Protein AF-A0A1B6HQF5-F1 (afdb_monomer_lite)

Structure (mmCIF, N/CA/C/O backbone):
data_AF-A0A1B6HQF5-F1
#
_entry.id   AF-A0A1B6HQF5-F1
#
loop_
_atom_site.group_PDB
_atom_site.id
_atom_site.type_symbol
_atom_site.label_atom_id
_atom_site.label_alt_id
_atom_site.label_comp_id
_atom_site.label_asym_id
_atom_site.label_entity_id
_atom_site.label_seq_id
_atom_site.pdbx_PDB_ins_code
_atom_site.Cartn_x
_atom_site.Cartn_y
_atom_site.Cartn_z
_atom_site.occupancy
_atom_site.B_iso_or_equiv
_atom_site.auth_seq_id
_atom_site.auth_comp_id
_atom_site.auth_asym_id
_atom_site.auth_atom_id
_atom_site.pdbx_PDB_model_num
ATOM 1 N N . GLU A 1 1 ? -6.452 8.701 15.591 1.00 83.50 1 GLU A N 1
ATOM 2 C CA . GLU A 1 1 ? -5.059 8.188 15.619 1.00 83.50 1 GLU A CA 1
ATOM 3 C C . GLU A 1 1 ? -4.578 8.000 14.180 1.00 83.50 1 GLU A C 1
ATOM 5 O O . GLU A 1 1 ? -5.423 7.747 13.323 1.00 83.50 1 GLU A O 1
ATOM 10 N N . ARG A 1 2 ? -3.281 8.181 13.878 1.00 92.56 2 ARG A N 1
ATOM 11 C CA . ARG A 1 2 ? -2.736 7.948 12.525 1.00 92.56 2 ARG A CA 1
ATOM 12 C C . ARG A 1 2 ? -1.929 6.655 12.495 1.00 92.56 2 ARG A C 1
ATOM 14 O O . ARG A 1 2 ? -1.020 6.488 13.301 1.00 92.56 2 ARG A O 1
ATOM 21 N N . LEU A 1 3 ? -2.250 5.783 11.547 1.00 94.81 3 LEU A N 1
ATOM 22 C CA . LEU A 1 3 ? -1.518 4.556 11.259 1.00 94.81 3 LEU A CA 1
ATOM 23 C C . LEU A 1 3 ? -0.546 4.814 10.109 1.00 94.81 3 LEU A C 1
ATOM 25 O O . LEU A 1 3 ? -0.971 5.160 9.007 1.00 94.81 3 LEU A O 1
ATOM 29 N N . GLU A 1 4 ? 0.748 4.624 10.364 1.00 97.00 4 GLU A N 1
ATOM 30 C CA . GLU A 1 4 ? 1.802 4.786 9.362 1.00 97.00 4 GLU A CA 1
ATOM 31 C C . GLU A 1 4 ? 2.535 3.472 9.132 1.00 97.00 4 GLU A C 1
ATOM 33 O O . GLU A 1 4 ? 3.096 2.886 10.059 1.00 97.00 4 GLU A O 1
ATOM 38 N N . VAL A 1 5 ? 2.537 3.004 7.887 1.00 96.94 5 VAL A N 1
ATOM 39 C CA . VAL A 1 5 ? 3.149 1.727 7.511 1.00 96.94 5 VAL A CA 1
ATOM 40 C C . VAL A 1 5 ? 3.955 1.879 6.234 1.00 96.94 5 VAL A C 1
ATOM 42 O O . VAL A 1 5 ? 3.528 2.526 5.281 1.00 96.94 5 VAL A O 1
ATOM 45 N N . ASN A 1 6 ? 5.134 1.267 6.214 1.00 96.81 6 ASN A N 1
ATOM 46 C CA . ASN A 1 6 ? 6.036 1.297 5.071 1.00 96.81 6 ASN A CA 1
ATOM 47 C C . ASN A 1 6 ? 6.005 -0.049 4.358 1.00 96.81 6 ASN A C 1
ATOM 49 O O . ASN A 1 6 ? 6.099 -1.095 5.000 1.00 96.81 6 ASN A O 1
ATOM 53 N N . CYS A 1 7 ? 5.963 -0.014 3.032 1.00 96.62 7 CYS A N 1
ATOM 54 C CA . CYS A 1 7 ? 6.254 -1.169 2.202 1.00 96.62 7 CYS A CA 1
ATOM 55 C C . CYS A 1 7 ? 7.511 -0.885 1.389 1.00 96.62 7 CYS A C 1
ATOM 57 O O . CYS A 1 7 ? 7.562 0.091 0.642 1.00 96.62 7 CYS A O 1
ATOM 59 N N . THR A 1 8 ? 8.526 -1.729 1.558 1.00 95.44 8 THR A N 1
ATOM 60 C CA . THR A 1 8 ? 9.818 -1.606 0.879 1.00 95.44 8 THR A CA 1
ATOM 61 C C . THR A 1 8 ? 10.020 -2.799 -0.037 1.00 95.44 8 THR A C 1
ATOM 63 O O . THR A 1 8 ? 9.974 -3.947 0.409 1.00 95.44 8 THR A O 1
ATOM 66 N N . SER A 1 9 ? 10.281 -2.534 -1.313 1.00 94.62 9 SER A N 1
ATOM 67 C CA . SER A 1 9 ? 10.568 -3.575 -2.290 1.00 94.62 9 SER A CA 1
ATOM 68 C C . SER A 1 9 ? 11.999 -4.098 -2.154 1.00 94.62 9 SER A C 1
ATOM 70 O O . SER A 1 9 ? 12.924 -3.378 -1.767 1.00 94.62 9 SER A O 1
ATOM 72 N N . GLY A 1 10 ? 12.218 -5.345 -2.575 1.00 91.94 10 GLY A N 1
ATOM 73 C CA . GLY A 1 10 ? 13.561 -5.793 -2.941 1.00 91.94 10 GLY A CA 1
ATOM 74 C C . GLY A 1 10 ? 14.086 -5.050 -4.183 1.00 91.94 10 GLY A C 1
ATOM 75 O O . GLY A 1 10 ? 13.304 -4.388 -4.875 1.00 91.94 10 GLY A O 1
ATOM 76 N N . PRO A 1 11 ? 15.395 -5.146 -4.472 1.00 91.69 11 PRO A N 1
ATOM 77 C CA . PRO A 1 11 ? 15.963 -4.621 -5.708 1.00 91.69 11 PRO A CA 1
ATOM 78 C C . PRO A 1 11 ? 15.438 -5.403 -6.923 1.00 91.69 11 PRO A C 1
ATOM 80 O O . PRO A 1 11 ? 15.465 -6.634 -6.917 1.00 91.69 11 PRO A O 1
ATOM 83 N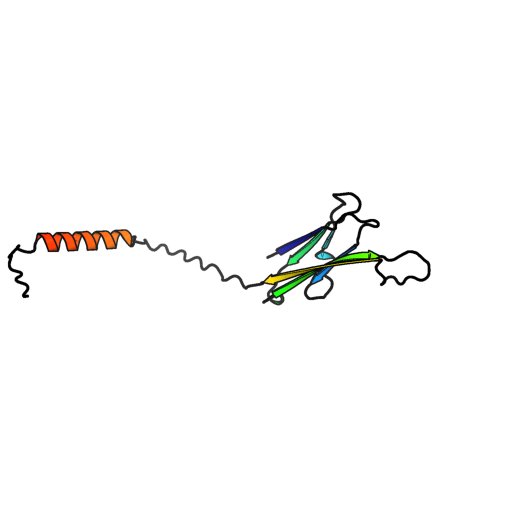 N . SER A 1 12 ? 14.991 -4.706 -7.969 1.00 90.56 12 SER A N 1
ATOM 84 C CA . SER A 1 12 ? 14.530 -5.305 -9.229 1.00 90.56 12 SER A CA 1
ATOM 85 C C . SER A 1 12 ? 14.728 -4.371 -10.421 1.00 90.56 12 SER A C 1
ATOM 87 O O . SER A 1 12 ? 14.805 -3.163 -10.253 1.00 90.56 12 SER A O 1
ATOM 89 N N . ARG A 1 13 ? 14.803 -4.915 -11.640 1.00 88.69 13 ARG A N 1
ATOM 90 C CA . ARG A 1 13 ? 14.933 -4.134 -12.876 1.00 88.69 13 ARG A CA 1
ATOM 91 C C . ARG A 1 13 ? 13.811 -4.499 -13.860 1.00 88.69 13 ARG A C 1
ATOM 93 O O . ARG A 1 13 ? 13.846 -5.613 -14.379 1.00 88.69 13 ARG A O 1
ATOM 100 N N . PRO A 1 14 ? 12.871 -3.577 -14.155 1.00 88.38 14 PRO A N 1
ATOM 101 C CA . PRO A 1 14 ? 12.765 -2.217 -13.606 1.00 88.38 14 PRO A CA 1
ATOM 102 C C . PRO A 1 14 ? 12.386 -2.201 -12.113 1.00 88.38 14 PRO A C 1
ATOM 104 O O . PRO A 1 14 ? 11.948 -3.215 -11.565 1.00 88.38 14 PRO A O 1
ATOM 107 N N . THR A 1 15 ? 12.568 -1.044 -11.464 1.00 90.88 15 THR A N 1
ATOM 108 C CA . THR A 1 15 ? 12.071 -0.802 -10.101 1.00 90.88 15 THR A CA 1
ATOM 109 C C . THR A 1 15 ? 10.564 -1.080 -10.074 1.00 90.88 15 THR A C 1
ATOM 111 O O . THR A 1 15 ? 9.861 -0.600 -10.966 1.00 90.88 15 THR A O 1
ATOM 114 N N . PRO A 1 16 ? 10.057 -1.865 -9.108 1.00 92.94 16 PRO A N 1
ATOM 115 C CA . PRO A 1 16 ? 8.645 -2.215 -9.066 1.00 92.94 16 PRO A CA 1
ATOM 116 C C . PRO A 1 16 ? 7.795 -0.999 -8.694 1.00 92.94 16 PRO A C 1
ATOM 118 O O . PRO A 1 16 ? 8.240 -0.109 -7.971 1.00 92.94 16 PRO A O 1
ATOM 121 N N . GLU A 1 17 ? 6.548 -0.996 -9.139 1.00 92.69 17 GLU A N 1
ATOM 122 C CA . GLU A 1 17 ? 5.521 -0.082 -8.651 1.00 92.69 17 GLU A CA 1
ATOM 123 C C . GLU A 1 17 ? 4.928 -0.635 -7.351 1.00 92.69 17 GLU A C 1
ATOM 125 O O . GLU A 1 17 ? 4.800 -1.850 -7.198 1.00 92.69 17 GLU A O 1
ATOM 130 N N . VAL A 1 18 ? 4.573 0.243 -6.408 1.00 95.88 18 VAL A N 1
ATOM 131 C CA . VAL A 1 18 ? 3.931 -0.147 -5.143 1.00 95.88 18 VAL A CA 1
ATOM 132 C C . VAL A 1 18 ? 2.534 0.437 -5.081 1.00 95.88 18 VAL A C 1
ATOM 134 O O . VAL A 1 18 ? 2.359 1.649 -5.188 1.00 95.88 18 VAL A O 1
ATOM 137 N N . THR A 1 19 ? 1.553 -0.422 -4.835 1.00 96.88 19 THR A N 1
ATOM 138 C CA . THR A 1 19 ? 0.155 -0.050 -4.638 1.00 96.88 19 THR A CA 1
ATOM 139 C C . THR A 1 19 ? -0.304 -0.494 -3.257 1.00 96.88 19 THR A C 1
ATOM 141 O O . THR A 1 19 ? -0.115 -1.646 -2.867 1.00 96.88 19 THR A O 1
ATOM 144 N N . TRP A 1 20 ? -0.934 0.417 -2.521 1.00 98.38 20 TRP A N 1
ATOM 145 C CA . TRP A 1 20 ? -1.591 0.115 -1.254 1.00 98.38 20 TRP A CA 1
ATOM 146 C C . TRP A 1 20 ? -3.080 -0.139 -1.476 1.00 98.38 20 TRP A C 1
ATOM 148 O O . TRP A 1 20 ? -3.749 0.660 -2.136 1.00 98.38 20 TRP A O 1
ATOM 158 N N . LEU A 1 21 ? -3.602 -1.222 -0.898 1.00 98.19 21 LEU A N 1
ATOM 159 C CA . LEU A 1 21 ? -5.035 -1.494 -0.818 1.00 98.19 21 LEU A CA 1
ATOM 160 C C . LEU A 1 21 ? -5.495 -1.528 0.644 1.00 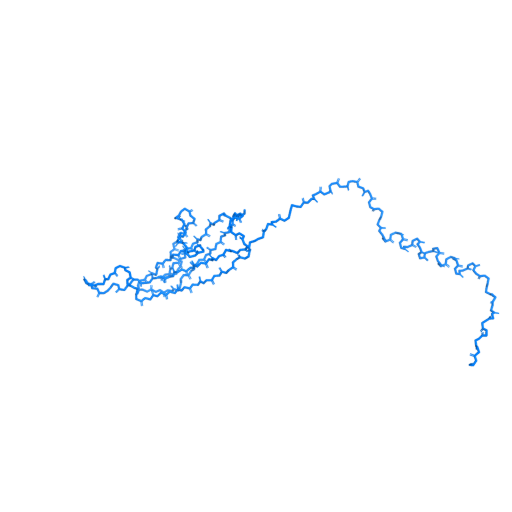98.19 21 LEU A C 1
ATOM 162 O O . LEU A 1 21 ? -4.837 -2.116 1.503 1.00 98.19 21 LEU A O 1
ATOM 166 N N . LEU A 1 22 ? -6.652 -0.924 0.885 1.00 97.38 22 LEU A N 1
ATOM 167 C CA . LEU A 1 22 ? -7.407 -0.882 2.131 1.00 97.38 22 LEU A CA 1
ATOM 168 C C . LEU A 1 22 ? -8.682 -1.694 1.929 1.00 97.38 22 LEU A C 1
ATOM 170 O O . LEU A 1 22 ? -9.533 -1.306 1.124 1.00 97.38 22 LEU A O 1
ATOM 174 N N . ASN A 1 23 ? -8.815 -2.828 2.619 1.00 96.94 23 ASN A N 1
ATOM 175 C CA . ASN A 1 23 ? -9.963 -3.732 2.465 1.00 96.94 23 ASN A CA 1
ATOM 176 C C . ASN A 1 23 ? -10.251 -4.062 0.981 1.00 96.94 23 ASN A C 1
ATOM 178 O O . ASN A 1 23 ? -11.381 -3.951 0.501 1.00 96.94 23 ASN A O 1
ATOM 182 N N . GLY A 1 24 ? -9.192 -4.370 0.223 1.00 96.88 24 GLY A N 1
ATOM 183 C CA . GLY A 1 24 ? -9.251 -4.675 -1.211 1.00 96.88 24 GLY A CA 1
ATOM 184 C C . GLY A 1 24 ? -9.439 -3.478 -2.157 1.00 96.88 24 GLY A C 1
ATOM 185 O O . GLY A 1 24 ? -9.437 -3.674 -3.372 1.00 96.88 24 GLY A O 1
ATOM 186 N N . LYS A 1 25 ? -9.576 -2.244 -1.656 1.00 97.19 25 LYS A N 1
ATOM 187 C CA . LYS A 1 25 ? -9.720 -1.029 -2.481 1.00 97.19 25 LYS A CA 1
ATOM 188 C C . LYS A 1 25 ? -8.438 -0.215 -2.490 1.00 97.19 25 LYS A C 1
ATOM 190 O O . LYS A 1 25 ? -7.810 -0.059 -1.452 1.00 97.19 25 LYS A O 1
ATOM 195 N N . GLN A 1 26 ? -8.062 0.336 -3.640 1.00 97.25 26 GLN A N 1
ATOM 196 C CA . GLN A 1 26 ? -6.867 1.171 -3.732 1.00 97.25 26 GLN A CA 1
ATOM 197 C C . GLN A 1 26 ? -6.961 2.386 -2.803 1.00 97.25 26 GLN A C 1
ATOM 199 O O . GLN A 1 26 ? -7.987 3.064 -2.758 1.00 97.25 26 GLN A O 1
ATOM 204 N N . ALA A 1 27 ? -5.889 2.621 -2.048 1.00 96.94 27 ALA A N 1
ATOM 205 C CA . ALA A 1 27 ? -5.780 3.750 -1.141 1.00 96.94 27 ALA A CA 1
ATOM 206 C C . ALA A 1 27 ? -5.719 5.081 -1.902 1.00 96.94 27 ALA A C 1
ATOM 208 O O . ALA A 1 27 ? -5.203 5.156 -3.018 1.00 96.94 27 ALA A O 1
ATOM 209 N N . GLU A 1 28 ? -6.232 6.139 -1.276 1.00 97.00 28 GLU A N 1
ATOM 210 C CA . GLU A 1 28 ? -6.216 7.481 -1.851 1.00 97.00 28 GLU A CA 1
ATOM 211 C C . GLU A 1 28 ? -4.793 8.047 -1.901 1.00 97.00 28 GLU A C 1
ATOM 213 O O . GLU A 1 28 ? -4.026 7.902 -0.951 1.00 97.00 28 GLU A O 1
ATOM 218 N N . GLU A 1 29 ? -4.455 8.755 -2.981 1.00 95.88 29 GLU A N 1
ATOM 219 C CA . GLU A 1 29 ? -3.107 9.296 -3.214 1.00 95.88 29 GLU A CA 1
ATOM 220 C C . GLU A 1 29 ? -2.626 10.215 -2.081 1.00 95.88 29 GLU A C 1
ATOM 222 O O . GLU A 1 29 ? -1.457 10.182 -1.709 1.00 95.88 29 GLU A O 1
ATOM 227 N N . GLN A 1 30 ? -3.535 10.968 -1.453 1.00 96.88 30 GLN A N 1
ATOM 228 C CA . GLN A 1 30 ? -3.219 11.839 -0.31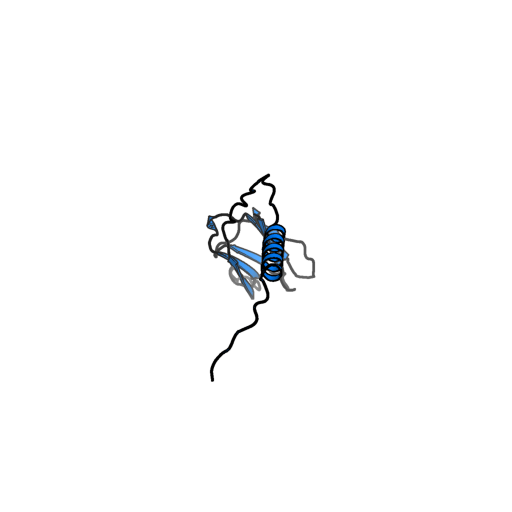4 1.00 96.88 30 GLN A CA 1
ATOM 229 C C . GLN A 1 30 ? -2.718 11.093 0.935 1.00 96.88 30 GLN A C 1
ATOM 231 O O . GLN A 1 30 ? -2.133 11.708 1.827 1.00 96.88 30 GLN A O 1
ATOM 236 N N . TRP A 1 31 ? -2.942 9.780 1.024 1.00 97.25 31 TRP A N 1
ATOM 237 C CA . TRP A 1 31 ? -2.430 8.942 2.111 1.00 97.25 31 TRP A CA 1
ATOM 238 C C . TRP A 1 31 ? -1.086 8.305 1.767 1.00 97.25 31 TRP A C 1
ATOM 240 O O . TRP A 1 31 ? -0.499 7.635 2.618 1.00 97.25 31 TRP A O 1
ATOM 250 N N . ILE A 1 32 ? -0.597 8.492 0.540 1.00 98.00 32 ILE A N 1
ATOM 251 C CA . ILE A 1 32 ? 0.577 7.812 0.012 1.00 98.00 32 ILE A CA 1
ATOM 252 C C . ILE A 1 32 ? 1.773 8.752 -0.035 1.00 98.00 32 ILE A C 1
ATOM 254 O O . ILE A 1 32 ? 1.709 9.878 -0.523 1.00 98.00 32 ILE A O 1
ATOM 258 N N . LYS A 1 33 ? 2.913 8.252 0.438 1.00 97.31 33 LYS A N 1
ATOM 259 C CA . LYS A 1 33 ? 4.199 8.932 0.328 1.00 97.31 33 LYS A CA 1
ATOM 260 C C . LYS A 1 33 ? 5.250 7.987 -0.230 1.00 97.31 33 LYS A C 1
ATOM 262 O O . LYS A 1 33 ? 5.652 7.030 0.430 1.00 97.31 33 LYS A O 1
ATOM 267 N N . THR A 1 34 ? 5.740 8.289 -1.425 1.00 95.69 34 THR A N 1
ATOM 268 C CA . THR A 1 34 ? 6.869 7.573 -2.027 1.00 95.69 34 THR A CA 1
ATOM 269 C C . THR A 1 34 ? 8.174 8.198 -1.564 1.00 95.69 34 THR A C 1
ATOM 271 O O . THR A 1 34 ? 8.388 9.404 -1.702 1.00 95.69 34 THR A O 1
ATOM 274 N N . PHE A 1 35 ? 9.055 7.381 -0.999 1.00 92.38 35 PHE A N 1
ATOM 275 C CA . PHE A 1 35 ? 10.394 7.809 -0.626 1.00 92.38 35 PHE A CA 1
ATOM 276 C C . PHE A 1 35 ? 11.373 7.596 -1.781 1.00 92.38 35 PHE A C 1
ATOM 278 O O . PHE A 1 35 ? 11.225 6.634 -2.539 1.00 92.38 35 PHE A O 1
ATOM 285 N N . PRO A 1 36 ? 12.393 8.464 -1.902 1.00 76.06 36 PRO A N 1
ATOM 286 C CA . PRO A 1 36 ? 13.446 8.271 -2.882 1.00 76.06 36 PRO A CA 1
ATOM 287 C C . PRO A 1 36 ? 14.176 6.949 -2.641 1.00 76.06 36 PRO A C 1
ATOM 289 O O . PRO A 1 36 ? 14.240 6.431 -1.521 1.00 76.06 36 PRO A O 1
ATOM 292 N N . GLU A 1 37 ? 14.740 6.427 -3.722 1.00 80.00 37 GLU A N 1
ATOM 293 C CA . GLU A 1 37 ? 15.474 5.174 -3.755 1.00 80.00 37 GLU A CA 1
ATOM 294 C C . GLU A 1 37 ? 16.629 5.175 -2.735 1.00 80.00 37 GLU A C 1
ATOM 296 O O . GLU A 1 37 ? 17.638 5.856 -2.908 1.00 80.00 37 GLU A O 1
ATOM 301 N N . GLN A 1 38 ? 16.479 4.414 -1.644 1.00 79.69 38 GLN A N 1
ATOM 302 C CA . GLN A 1 38 ? 17.541 4.255 -0.638 1.00 79.69 38 GLN A CA 1
ATOM 303 C C . GLN A 1 38 ? 18.562 3.182 -1.034 1.00 79.69 38 GLN A C 1
ATOM 305 O O . GLN A 1 38 ? 19.681 3.162 -0.522 1.00 79.69 38 GLN A O 1
ATOM 310 N N . ARG A 1 39 ? 18.172 2.259 -1.919 1.00 84.50 39 ARG A N 1
ATOM 311 C CA . ARG A 1 39 ? 19.022 1.192 -2.458 1.00 84.50 39 ARG A CA 1
ATOM 312 C C . ARG A 1 39 ? 18.762 1.056 -3.951 1.00 84.50 39 ARG A C 1
ATOM 314 O O . ARG A 1 39 ? 17.602 1.140 -4.323 1.00 84.50 39 ARG A O 1
ATOM 321 N N . PRO A 1 40 ? 19.770 0.758 -4.783 1.00 89.19 40 PRO A N 1
ATOM 322 C CA . PRO A 1 40 ? 19.581 0.673 -6.224 1.00 89.19 40 PRO A CA 1
ATOM 323 C C . PRO A 1 40 ? 18.429 -0.249 -6.632 1.00 89.19 40 PRO A C 1
ATOM 325 O O . PRO A 1 40 ? 18.349 -1.400 -6.193 1.00 89.19 40 PRO A O 1
ATOM 328 N N . SER A 1 41 ? 17.595 0.263 -7.526 1.00 90.31 41 SER A N 1
ATOM 329 C CA . SER A 1 41 ? 16.434 -0.408 -8.108 1.00 90.31 41 SER A CA 1
ATOM 330 C C . SER A 1 41 ? 15.389 -0.903 -7.085 1.00 90.31 41 SER A C 1
ATOM 332 O O . SER A 1 41 ? 14.799 -1.970 -7.253 1.00 90.31 41 SER A O 1
ATOM 334 N N . SER A 1 42 ? 15.172 -0.152 -6.003 1.00 93.62 42 SER A N 1
ATOM 335 C CA . SER A 1 42 ? 14.238 -0.454 -4.905 1.00 93.62 42 SER A CA 1
ATOM 336 C C . SER A 1 42 ? 13.418 0.782 -4.540 1.00 93.62 42 SER A C 1
ATOM 338 O O . SER A 1 42 ? 13.880 1.916 -4.632 1.00 93.62 42 SER A O 1
ATOM 340 N N . VAL A 1 43 ? 12.188 0.568 -4.084 1.00 95.12 43 VAL A N 1
ATOM 341 C CA . VAL A 1 43 ? 11.270 1.643 -3.709 1.00 95.12 43 VAL A CA 1
ATOM 342 C C . VAL A 1 43 ? 10.685 1.387 -2.325 1.00 95.12 43 VAL A C 1
ATOM 344 O O . VAL A 1 43 ? 10.418 0.245 -1.946 1.00 95.12 43 VAL A O 1
ATOM 347 N N . THR A 1 44 ? 10.476 2.463 -1.569 1.00 97.00 44 THR A N 1
ATOM 348 C CA . THR A 1 44 ? 9.674 2.431 -0.344 1.00 97.00 44 THR A CA 1
ATOM 349 C C . THR A 1 44 ? 8.486 3.360 -0.502 1.00 97.00 44 THR A C 1
ATOM 351 O O . THR A 1 44 ? 8.661 4.545 -0.785 1.00 97.00 44 THR A O 1
ATOM 354 N N . VAL A 1 45 ? 7.288 2.835 -0.261 1.00 97.69 45 VAL A N 1
ATOM 355 C CA . VAL A 1 45 ? 6.047 3.611 -0.255 1.00 97.69 45 VAL A CA 1
ATOM 356 C C . VAL A 1 45 ? 5.366 3.462 1.094 1.00 97.69 45 VAL A C 1
ATOM 358 O O . VAL A 1 45 ? 5.105 2.352 1.562 1.00 97.69 45 VAL A O 1
ATOM 361 N N . GLN A 1 46 ? 5.086 4.596 1.720 1.00 98.06 46 GLN A N 1
ATOM 362 C CA . GLN A 1 46 ? 4.389 4.691 2.990 1.00 98.06 46 GLN A CA 1
ATOM 363 C C . GLN A 1 46 ? 2.913 4.994 2.780 1.00 98.06 46 GLN A C 1
ATOM 365 O O . GLN A 1 46 ? 2.559 5.834 1.955 1.00 98.06 46 GLN A O 1
ATOM 370 N N . LEU A 1 47 ? 2.082 4.326 3.570 1.00 98.12 47 LEU A N 1
ATOM 371 C CA . LEU A 1 47 ? 0.680 4.648 3.784 1.00 98.12 47 LEU A CA 1
ATOM 372 C C . LEU A 1 47 ? 0.556 5.356 5.138 1.00 98.12 47 LEU A C 1
ATOM 374 O O . LEU A 1 47 ? 1.061 4.847 6.137 1.00 98.12 47 LEU A O 1
ATOM 378 N N . SER A 1 48 ? -0.112 6.508 5.170 1.00 97.75 48 SER A N 1
ATOM 379 C CA . SER A 1 48 ? -0.442 7.266 6.383 1.00 97.75 48 SER A CA 1
ATOM 380 C C . SER A 1 48 ? -1.955 7.505 6.420 1.00 97.75 48 SER A C 1
ATOM 382 O O . SER A 1 48 ? -2.467 8.431 5.786 1.00 97.75 48 SER A O 1
ATOM 384 N N . LEU A 1 49 ? -2.668 6.644 7.147 1.00 95.94 49 LEU A N 1
ATOM 385 C CA . LEU A 1 49 ? -4.130 6.607 7.230 1.00 95.94 49 LEU A CA 1
ATOM 386 C C . LEU A 1 49 ? -4.613 7.148 8.580 1.00 95.94 49 LEU A C 1
ATOM 388 O O . LEU A 1 49 ? -4.066 6.811 9.629 1.00 95.94 49 LEU A O 1
ATOM 392 N N . GLU A 1 50 ? -5.686 7.934 8.575 1.00 95.25 50 GLU A N 1
ATOM 393 C CA . GLU A 1 50 ? -6.428 8.234 9.799 1.00 95.25 50 GLU A CA 1
ATOM 394 C C . GLU A 1 50 ? -7.403 7.095 10.121 1.00 95.25 50 GLU A C 1
ATOM 396 O O . GLU A 1 50 ? -8.324 6.814 9.353 1.00 95.25 50 GLU A O 1
ATOM 401 N N . VAL A 1 51 ? -7.205 6.439 11.265 1.00 93.44 51 VAL A N 1
ATOM 402 C CA . VAL A 1 51 ? -8.053 5.318 11.681 1.00 93.44 51 VAL A CA 1
ATOM 403 C C . VAL A 1 51 ? -9.352 5.855 12.279 1.00 93.44 51 VAL A C 1
ATOM 405 O O . VAL A 1 51 ? -9.340 6.575 13.280 1.00 93.44 51 VAL A O 1
ATOM 408 N N . LYS A 1 52 ? -10.466 5.484 11.646 1.00 92.88 52 LYS A N 1
ATOM 409 C CA . LYS A 1 52 ? -11.851 5.820 12.023 1.00 92.88 52 LYS A CA 1
ATOM 410 C C . LYS A 1 52 ? -12.641 4.587 12.467 1.00 92.88 52 LYS A C 1
ATOM 412 O O . LYS A 1 52 ? -12.250 3.467 12.147 1.00 92.88 52 LYS A O 1
ATOM 417 N N . GLU A 1 53 ? -13.789 4.804 13.109 1.00 91.62 53 GLU A N 1
ATOM 418 C CA . GLU A 1 53 ? -14.707 3.746 13.572 1.00 91.62 53 GLU A CA 1
ATOM 419 C C . GLU A 1 53 ? -15.155 2.781 12.461 1.00 91.62 53 GLU A C 1
ATOM 421 O O . GLU A 1 53 ? -15.362 1.602 12.721 1.00 91.62 53 GLU A O 1
ATOM 426 N N . GLU A 1 54 ? -15.225 3.240 11.207 1.00 91.75 54 GLU A N 1
ATOM 427 C CA . GLU A 1 54 ? -15.560 2.408 10.037 1.00 91.75 54 GLU A CA 1
ATOM 428 C C . GLU A 1 54 ? -14.555 1.277 9.754 1.00 91.75 54 GLU A C 1
ATOM 430 O O . GLU A 1 54 ? -14.860 0.354 9.002 1.00 91.75 54 GLU A O 1
ATOM 435 N N . HIS A 1 55 ? -13.366 1.330 10.360 1.00 93.31 55 HIS A N 1
ATOM 436 C CA . HIS A 1 55 ? -12.332 0.303 10.234 1.00 93.31 55 HIS A CA 1
ATOM 437 C C . HIS A 1 55 ? -12.421 -0.775 11.330 1.00 93.31 55 HIS A C 1
ATOM 439 O O . HIS A 1 55 ? -11.576 -1.667 11.390 1.00 93.31 55 HIS A O 1
ATOM 445 N N . ILE A 1 56 ? -13.418 -0.701 12.217 1.00 92.69 56 ILE A N 1
ATOM 446 C CA . ILE A 1 56 ? -13.675 -1.698 13.264 1.00 92.69 56 ILE A CA 1
ATOM 447 C C . ILE A 1 56 ? -14.465 -2.875 12.666 1.00 92.69 56 ILE A C 1
ATOM 449 O O . ILE A 1 56 ? -15.398 -2.656 11.895 1.00 92.69 56 ILE A O 1
ATOM 453 N N . PRO A 1 57 ? -14.156 -4.132 13.036 1.00 94.69 57 PRO A N 1
ATOM 454 C CA . PRO A 1 57 ? -13.157 -4.552 14.030 1.00 94.69 57 PRO A CA 1
ATOM 455 C C . PRO A 1 57 ? -11.756 -4.773 13.452 1.00 94.69 57 PRO A C 1
ATOM 457 O O . PRO A 1 57 ? -10.810 -5.035 14.196 1.00 94.69 57 PRO A O 1
ATOM 460 N N . GLN A 1 58 ? -11.624 -4.736 12.130 1.00 95.50 58 GLN A N 1
ATOM 461 C CA . GLN A 1 58 ? -10.403 -5.115 11.445 1.00 95.50 58 GLN A CA 1
ATOM 462 C C . GLN A 1 58 ? -10.220 -4.305 10.167 1.00 95.50 58 GLN A C 1
ATOM 464 O O . GLN A 1 58 ? -11.142 -4.153 9.367 1.00 95.50 58 GLN A O 1
ATOM 469 N N . LEU A 1 59 ? -8.985 -3.863 9.967 1.00 96.31 59 LEU A N 1
ATOM 470 C CA . LEU A 1 59 ? -8.509 -3.232 8.753 1.00 96.31 59 LEU A CA 1
ATOM 471 C C . LEU A 1 59 ? -7.536 -4.174 8.046 1.00 96.31 59 LEU A C 1
ATOM 473 O O . LEU A 1 59 ? -6.494 -4.531 8.601 1.00 96.31 59 LEU A O 1
ATOM 477 N N . GLU A 1 60 ? -7.865 -4.571 6.823 1.00 97.75 60 GLU A N 1
ATOM 478 C CA . GLU A 1 60 ? -6.955 -5.311 5.956 1.00 97.75 60 GLU A CA 1
ATOM 479 C C . GLU A 1 60 ? -6.114 -4.334 5.138 1.00 97.75 60 GLU A C 1
ATOM 481 O O . GLU A 1 60 ? -6.636 -3.508 4.382 1.00 97.75 60 GLU A O 1
ATOM 486 N N . LEU A 1 61 ? -4.799 -4.465 5.271 1.00 98.12 61 LEU A N 1
ATOM 487 C CA . LEU A 1 61 ? -3.824 -3.701 4.515 1.00 98.12 61 LEU A CA 1
ATOM 488 C C . LEU A 1 61 ? -3.080 -4.633 3.572 1.00 98.12 61 LEU A C 1
ATOM 490 O O . LEU A 1 61 ? -2.511 -5.643 3.989 1.00 98.12 61 LEU A O 1
ATOM 494 N N . THR A 1 62 ? -3.071 -4.272 2.295 1.00 98.50 62 THR A N 1
ATOM 495 C CA . THR A 1 62 ? -2.340 -5.003 1.265 1.00 98.50 62 THR A CA 1
ATOM 496 C C . THR A 1 62 ? -1.316 -4.091 0.616 1.00 98.50 62 THR A C 1
ATOM 498 O O . THR A 1 62 ? -1.670 -3.046 0.074 1.00 98.50 62 THR A O 1
ATOM 501 N N . CYS A 1 63 ? -0.054 -4.510 0.626 1.00 98.19 63 CYS A N 1
ATOM 502 C CA . CYS A 1 63 ? 0.963 -3.959 -0.256 1.00 98.19 63 CYS A CA 1
ATOM 503 C C . CYS A 1 63 ? 1.106 -4.860 -1.484 1.00 98.19 63 CYS A C 1
ATOM 505 O O . CYS A 1 63 ? 1.423 -6.045 -1.353 1.00 98.19 63 CYS A O 1
ATOM 507 N N . LEU A 1 64 ? 0.895 -4.289 -2.665 1.00 97.38 64 LEU A N 1
ATOM 508 C CA . LEU A 1 64 ? 1.066 -4.940 -3.957 1.00 97.38 64 LEU A CA 1
ATOM 509 C C . LEU A 1 64 ? 2.261 -4.316 -4.683 1.00 97.38 64 LEU A C 1
ATOM 511 O O . LEU A 1 64 ? 2.267 -3.123 -4.968 1.00 97.38 64 LEU A O 1
ATOM 515 N N . LEU A 1 65 ? 3.264 -5.133 -4.985 1.00 95.50 65 LEU A N 1
ATOM 516 C CA . LEU A 1 65 ? 4.429 -4.781 -5.788 1.00 95.50 65 LEU A CA 1
ATOM 517 C C . LEU A 1 65 ? 4.243 -5.343 -7.196 1.00 95.50 65 LEU A C 1
ATOM 519 O O . LEU A 1 65 ? 4.012 -6.544 -7.323 1.00 95.50 65 LEU A O 1
ATOM 523 N N . THR A 1 66 ? 4.384 -4.527 -8.237 1.00 93.56 66 THR A N 1
ATOM 524 C CA . THR A 1 66 ? 4.203 -4.957 -9.634 1.00 93.56 66 THR A CA 1
ATOM 525 C C . THR A 1 66 ? 5.366 -4.530 -10.516 1.00 93.56 66 THR A C 1
ATOM 527 O O . THR A 1 66 ? 5.811 -3.386 -10.474 1.00 93.56 66 THR A O 1
ATOM 530 N N . ILE A 1 67 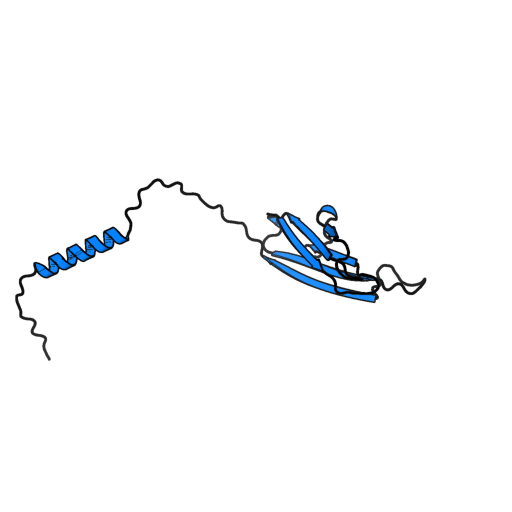? 5.847 -5.448 -11.352 1.00 91.25 67 ILE A N 1
ATOM 531 C CA . ILE A 1 67 ? 6.824 -5.174 -12.408 1.00 91.25 67 ILE A CA 1
ATOM 532 C C . ILE A 1 67 ? 6.101 -5.367 -13.735 1.00 91.25 67 ILE A C 1
ATOM 534 O O . ILE A 1 67 ? 5.630 -6.475 -14.009 1.00 91.25 67 ILE A O 1
ATOM 538 N N . PRO A 1 68 ? 5.979 -4.328 -14.569 1.00 83.44 68 PRO A N 1
ATOM 539 C CA . PRO A 1 68 ? 5.226 -4.455 -15.800 1.00 83.44 68 PRO A CA 1
ATOM 540 C C . PRO A 1 68 ? 5.920 -5.385 -16.803 1.00 83.44 68 PRO A C 1
ATOM 542 O O . PRO A 1 68 ? 7.147 -5.412 -16.912 1.00 83.44 68 PRO A O 1
ATOM 545 N N . GLY A 1 69 ? 5.124 -6.134 -17.565 1.00 75.19 69 GLY A N 1
ATOM 546 C CA . GLY A 1 69 ? 5.585 -7.146 -18.519 1.00 75.19 69 GLY A CA 1
ATOM 547 C C . GLY A 1 69 ? 6.078 -6.618 -19.867 1.00 75.19 69 GLY A C 1
ATOM 548 O O . GLY A 1 69 ? 6.138 -7.386 -20.826 1.00 75.19 69 GLY A O 1
ATOM 549 N N . TYR A 1 70 ? 6.383 -5.322 -19.990 1.00 67.69 70 TYR A N 1
ATOM 550 C CA . TYR A 1 70 ? 6.602 -4.685 -21.291 1.00 67.69 70 TYR A CA 1
ATOM 551 C C . TYR A 1 70 ? 7.873 -5.181 -21.993 1.00 67.69 70 TYR A C 1
ATOM 553 O O . TYR A 1 70 ? 8.957 -4.634 -21.812 1.00 67.69 70 TYR A O 1
ATOM 561 N N . LEU A 1 71 ? 7.708 -6.155 -22.887 1.00 59.91 71 LEU A N 1
ATOM 562 C CA . LEU A 1 71 ? 8.637 -6.452 -23.977 1.00 59.91 71 LEU A CA 1
ATOM 563 C C . LEU A 1 71 ? 7.853 -6.597 -25.298 1.00 59.91 71 LEU A C 1
ATOM 565 O O . LEU A 1 71 ? 7.828 -7.667 -25.898 1.00 59.91 71 LEU A O 1
ATOM 569 N N . GLY A 1 72 ? 7.180 -5.533 -25.762 1.00 59.97 72 GLY A N 1
ATOM 570 C CA . GLY A 1 72 ? 6.676 -5.464 -27.145 1.00 59.97 72 GLY A CA 1
ATOM 571 C C . GLY A 1 72 ? 5.335 -4.755 -27.368 1.00 59.97 72 GLY A C 1
ATOM 572 O O . GLY A 1 72 ? 4.591 -4.459 -26.439 1.00 59.97 72 GLY A O 1
ATOM 573 N N . HIS A 1 73 ? 5.012 -4.529 -28.648 1.00 63.91 73 HIS A N 1
ATOM 574 C CA . HIS A 1 73 ? 3.829 -3.797 -29.140 1.00 63.91 73 HIS A CA 1
ATOM 575 C C . HIS A 1 73 ? 2.468 -4.491 -28.900 1.00 63.91 73 HIS A C 1
ATOM 577 O O . HIS A 1 73 ? 1.434 -3.940 -29.272 1.00 63.91 73 HIS A O 1
ATOM 583 N N . HIS A 1 74 ? 2.445 -5.683 -28.292 1.00 64.75 74 HIS A N 1
ATOM 584 C CA . HIS A 1 74 ? 1.234 -6.499 -28.104 1.00 64.75 74 HIS A CA 1
ATOM 585 C C . HIS A 1 74 ? 0.885 -6.793 -26.635 1.00 64.75 74 HIS A C 1
ATOM 587 O O . HIS A 1 74 ? -0.043 -7.558 -26.378 1.00 64.75 74 HIS A O 1
ATOM 593 N N . VAL A 1 75 ? 1.611 -6.210 -25.678 1.00 60.66 75 VAL A N 1
ATOM 594 C CA . VAL A 1 75 ? 1.396 -6.447 -24.242 1.00 60.66 75 VAL A CA 1
ATOM 595 C C . VAL A 1 75 ? 0.372 -5.446 -23.702 1.00 60.66 75 VAL A C 1
ATOM 597 O O . VAL A 1 75 ? 0.456 -4.251 -24.003 1.00 60.66 75 VAL A O 1
ATOM 600 N N . ARG A 1 76 ? -0.619 -5.908 -22.929 1.00 64.69 76 ARG A N 1
ATOM 601 C CA . ARG A 1 76 ? -1.596 -5.006 -22.297 1.00 64.69 76 ARG A CA 1
ATOM 602 C C . ARG A 1 76 ? -0.967 -4.384 -21.052 1.00 64.69 76 ARG A C 1
ATOM 604 O O . ARG A 1 76 ? -0.169 -5.019 -20.377 1.00 64.69 76 ARG A O 1
ATOM 611 N N . HIS A 1 77 ? -1.382 -3.169 -20.689 1.00 62.19 77 HIS A N 1
ATOM 612 C CA . HIS A 1 77 ? -0.908 -2.498 -19.465 1.00 62.19 77 HIS A CA 1
ATOM 613 C C . HIS A 1 77 ? -1.258 -3.257 -18.166 1.00 62.19 77 HIS A C 1
ATOM 615 O O . HIS A 1 77 ? -0.734 -2.936 -17.107 1.00 62.19 77 HIS A O 1
ATOM 621 N N . SER A 1 78 ? -2.140 -4.261 -18.243 1.00 66.06 78 SER A N 1
ATOM 622 C CA . SER A 1 78 ? -2.516 -5.151 -17.140 1.00 66.06 78 SER A CA 1
ATOM 623 C C . SER A 1 78 ? -1.583 -6.351 -16.951 1.00 66.06 78 SER A C 1
ATOM 625 O O . SER A 1 78 ? -1.760 -7.101 -15.993 1.00 66.06 78 SER A O 1
ATOM 627 N N . ASP A 1 79 ? -0.651 -6.587 -17.876 1.00 75.88 79 ASP A N 1
ATOM 628 C CA . ASP A 1 79 ? 0.194 -7.777 -17.859 1.00 75.88 79 ASP A CA 1
ATOM 629 C C . ASP A 1 79 ? 1.487 -7.475 -17.082 1.00 75.88 79 ASP A C 1
ATOM 631 O O . ASP A 1 79 ? 2.285 -6.613 -17.462 1.00 75.88 79 ASP A O 1
ATOM 635 N N . TYR A 1 80 ? 1.704 -8.197 -15.983 1.00 85.25 80 TYR A N 1
ATOM 636 C CA . TYR A 1 80 ? 2.883 -8.051 -15.126 1.00 85.25 80 TYR A CA 1
ATOM 637 C C . TYR A 1 80 ? 3.897 -9.169 -15.398 1.00 85.25 80 TYR A C 1
ATOM 639 O O . TYR A 1 80 ? 3.520 -10.335 -15.509 1.00 85.25 80 TYR A O 1
ATOM 647 N N . ALA A 1 81 ? 5.185 -8.825 -15.477 1.00 88.81 81 ALA A N 1
ATOM 648 C CA . ALA A 1 81 ? 6.274 -9.806 -15.516 1.00 88.81 81 ALA A CA 1
ATOM 649 C C . ALA A 1 81 ? 6.465 -10.492 -14.158 1.00 88.81 81 ALA A C 1
ATOM 651 O O . ALA A 1 81 ? 6.813 -11.668 -14.106 1.00 88.81 81 ALA A O 1
ATOM 652 N N . ASP A 1 82 ? 6.250 -9.751 -13.072 1.00 91.31 82 ASP A N 1
ATOM 653 C CA . ASP A 1 82 ? 6.283 -10.263 -11.706 1.00 91.31 82 ASP A CA 1
ATOM 654 C C . ASP A 1 82 ? 5.365 -9.412 -10.825 1.00 91.31 82 ASP A C 1
ATOM 656 O O . ASP A 1 82 ? 5.182 -8.212 -11.065 1.00 91.31 82 ASP A O 1
ATOM 660 N N . HIS A 1 83 ? 4.791 -10.031 -9.799 1.00 93.44 83 HIS A N 1
ATOM 661 C CA . HIS A 1 83 ? 4.077 -9.316 -8.753 1.00 93.44 83 HIS A CA 1
ATOM 662 C C . HIS A 1 83 ? 4.269 -9.998 -7.403 1.00 93.44 83 HIS A C 1
ATOM 664 O O . HIS A 1 83 ? 4.407 -11.217 -7.304 1.00 93.44 83 HIS A O 1
ATOM 670 N N . ARG A 1 84 ? 4.242 -9.206 -6.333 1.00 95.38 84 ARG A N 1
ATOM 671 C CA . ARG A 1 84 ? 4.298 -9.712 -4.961 1.00 95.38 84 ARG A CA 1
ATOM 672 C C . ARG A 1 84 ? 3.272 -9.006 -4.106 1.00 95.38 84 ARG A C 1
ATOM 674 O O . ARG A 1 84 ? 3.174 -7.785 -4.139 1.00 95.38 84 ARG A O 1
ATOM 681 N N . THR A 1 85 ? 2.570 -9.782 -3.298 1.00 97.12 85 THR A N 1
ATOM 682 C CA . THR A 1 85 ? 1.504 -9.280 -2.438 1.00 97.12 85 THR A CA 1
ATOM 683 C C . THR A 1 85 ? 1.823 -9.621 -0.996 1.00 97.12 85 THR A C 1
ATOM 685 O O . THR A 1 85 ? 2.093 -10.779 -0.678 1.00 97.12 85 THR A O 1
ATOM 688 N N . GLN A 1 86 ? 1.767 -8.619 -0.125 1.00 97.94 86 GLN A N 1
ATOM 689 C CA . GLN A 1 86 ? 1.851 -8.791 1.318 1.00 97.94 86 GLN A CA 1
ATOM 690 C C . GLN A 1 86 ? 0.561 -8.278 1.948 1.00 97.94 86 GLN A C 1
ATOM 692 O O . GLN A 1 86 ? 0.235 -7.101 1.807 1.00 97.94 86 GLN A O 1
ATOM 697 N N . VAL A 1 87 ? -0.141 -9.155 2.663 1.00 97.88 87 VAL A N 1
ATOM 698 C CA . VAL A 1 87 ? -1.374 -8.823 3.388 1.00 97.88 87 VAL A CA 1
ATOM 699 C C . VAL A 1 87 ? -1.095 -8.846 4.885 1.00 97.88 87 VAL 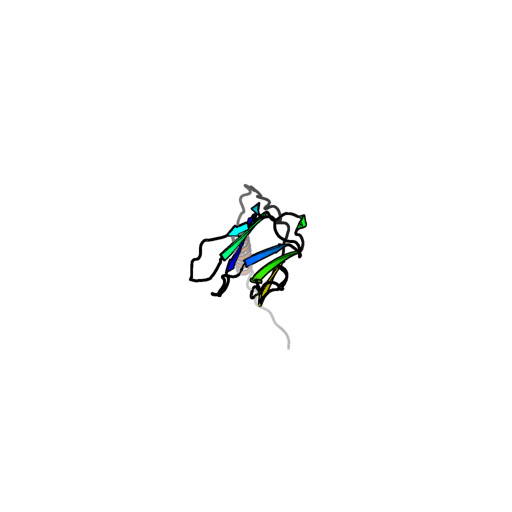A C 1
ATOM 701 O O . VAL A 1 87 ? -0.393 -9.735 5.376 1.00 97.88 87 VAL A O 1
ATOM 704 N N . PHE A 1 88 ? -1.631 -7.873 5.612 1.00 95.44 88 PHE A N 1
ATOM 705 C CA . PHE A 1 88 ? -1.595 -7.842 7.068 1.00 95.44 88 PHE A CA 1
ATOM 706 C C . PHE A 1 88 ? -2.900 -7.286 7.636 1.00 95.44 88 PHE A C 1
ATOM 708 O O . PHE A 1 88 ? -3.498 -6.357 7.096 1.00 95.44 88 PHE A O 1
ATOM 715 N N . LEU A 1 89 ? -3.344 -7.897 8.733 1.00 96.62 89 LEU A N 1
ATOM 716 C CA . LEU A 1 89 ? -4.616 -7.608 9.383 1.00 96.62 89 LEU A CA 1
ATOM 717 C C . LEU A 1 89 ? -4.365 -6.802 10.654 1.00 96.62 89 LEU A C 1
ATOM 719 O O . LEU A 1 89 ? -3.669 -7.265 11.559 1.00 96.62 89 LEU A O 1
ATOM 723 N N . VAL A 1 90 ? -4.941 -5.607 10.725 1.00 95.25 90 VAL A N 1
ATOM 724 C CA . VAL A 1 90 ? -4.832 -4.712 11.878 1.00 95.25 90 VAL A CA 1
ATOM 725 C C . VAL A 1 90 ? -6.140 -4.765 12.655 1.00 95.25 90 VAL A C 1
ATOM 727 O O . VAL A 1 90 ? -7.192 -4.416 12.127 1.00 95.25 90 VAL A O 1
ATOM 730 N N . GLY A 1 91 ? -6.088 -5.222 13.906 1.00 94.25 91 GLY A N 1
ATOM 731 C CA . GLY A 1 91 ? -7.235 -5.147 14.809 1.00 94.25 91 GLY A CA 1
ATOM 732 C C . GLY A 1 91 ? -7.466 -3.702 15.241 1.00 94.25 91 GLY A C 1
ATOM 733 O O . GLY A 1 91 ? -6.543 -3.064 15.747 1.00 94.25 91 GLY A O 1
ATOM 734 N N . VAL A 1 92 ? -8.681 -3.194 15.044 1.00 92.56 92 VAL A N 1
ATOM 735 C CA . VAL A 1 92 ? -9.064 -1.832 15.429 1.00 92.56 92 VAL A CA 1
ATOM 736 C C . VAL A 1 92 ? -10.074 -1.922 16.562 1.00 92.56 92 VAL A C 1
ATOM 738 O O . VAL A 1 92 ? -11.120 -2.557 16.432 1.00 92.56 92 VAL A O 1
ATOM 741 N N . VAL A 1 93 ? -9.747 -1.286 17.684 1.00 92.50 93 VAL A N 1
ATOM 742 C CA . VAL A 1 93 ? -10.590 -1.244 18.880 1.00 92.50 93 VAL A CA 1
ATOM 743 C C . VAL A 1 93 ? -10.885 0.200 19.248 1.00 92.50 93 VAL A C 1
ATOM 745 O O . VAL A 1 93 ? -10.056 1.086 19.042 1.00 92.50 93 VAL A O 1
ATOM 748 N N . VAL A 1 94 ? -12.071 0.441 19.804 1.00 88.38 94 VAL A N 1
ATOM 749 C CA . VAL A 1 94 ? -12.375 1.734 20.417 1.00 88.38 94 VAL A CA 1
ATOM 750 C C . VAL A 1 94 ? -11.551 1.835 21.694 1.00 88.38 94 VAL A C 1
ATOM 752 O O . VAL A 1 94 ? -11.648 0.967 22.561 1.00 88.38 94 VAL A O 1
ATOM 755 N N . ALA A 1 95 ? -10.728 2.875 21.807 1.00 83.00 95 ALA A N 1
ATOM 756 C CA . ALA A 1 95 ? -10.046 3.163 23.058 1.00 83.00 95 ALA A CA 1
ATOM 757 C C . ALA A 1 95 ? -11.090 3.538 24.120 1.00 83.00 95 ALA A C 1
ATOM 759 O O . ALA A 1 95 ? -11.895 4.447 23.910 1.00 83.00 95 ALA A O 1
ATOM 760 N N . GLU A 1 96 ? -11.080 2.850 25.260 1.00 81.12 96 GLU A N 1
ATOM 761 C CA . GLU A 1 96 ? -11.894 3.262 26.401 1.00 81.12 96 GLU A CA 1
ATOM 762 C C . GLU A 1 96 ? -11.403 4.630 26.908 1.00 81.12 96 GLU A C 1
ATOM 764 O O . GLU A 1 96 ? -10.189 4.853 27.009 1.00 81.12 96 GLU A O 1
ATOM 769 N N . PRO A 1 97 ? -12.307 5.575 27.220 1.00 77.69 97 PRO A N 1
ATOM 770 C CA . PRO A 1 97 ? -11.899 6.861 27.759 1.00 77.69 97 PRO A CA 1
ATOM 771 C C . PRO A 1 97 ? -11.229 6.650 29.119 1.00 77.69 97 PRO A C 1
ATOM 773 O O . PRO A 1 97 ? -11.805 6.050 30.025 1.00 77.69 97 PRO A O 1
ATOM 776 N N . ILE A 1 98 ? -10.015 7.180 29.281 1.00 70.88 98 ILE A N 1
ATOM 777 C CA . ILE A 1 98 ? -9.337 7.207 30.578 1.00 70.88 98 ILE A CA 1
ATOM 778 C C . ILE A 1 98 ? -10.137 8.151 31.481 1.00 70.88 98 ILE A C 1
ATOM 780 O O . ILE A 1 98 ? -10.016 9.373 31.379 1.00 70.88 98 ILE A O 1
ATOM 784 N N . VAL A 1 99 ? -10.974 7.599 32.360 1.00 72.19 99 VAL A N 1
ATOM 785 C CA . VAL A 1 99 ? -11.616 8.372 33.425 1.00 72.19 99 VAL A CA 1
ATOM 786 C C . VAL A 1 99 ? -10.515 8.800 34.394 1.00 72.19 99 VAL A C 1
ATOM 788 O O . VAL A 1 99 ? -10.048 8.015 35.216 1.00 72.19 99 VAL A O 1
ATOM 791 N N . GLN A 1 100 ? -10.054 10.046 34.280 1.00 61.44 100 GLN A N 1
ATOM 792 C CA . GLN A 1 100 ? -9.217 10.666 35.303 1.00 61.44 100 GLN A CA 1
ATOM 793 C C . GLN A 1 100 ? -10.095 10.971 36.521 1.00 61.44 100 GLN A C 1
ATOM 795 O O . GLN A 1 100 ? -10.673 12.053 36.633 1.00 61.44 100 GLN A O 1
ATOM 800 N N . GLU A 1 101 ? -10.213 10.018 37.445 1.00 61.47 101 GLU A N 1
ATOM 801 C CA . GLU A 1 101 ? -10.653 10.322 38.805 1.00 61.47 101 GLU A CA 1
ATOM 802 C C . GLU A 1 101 ? -9.582 11.196 39.473 1.00 61.47 101 GLU A C 1
ATOM 804 O O . GLU A 1 101 ? -8.637 10.707 40.093 1.00 61.47 101 GLU A O 1
ATOM 809 N N . ASN A 1 102 ? -9.729 12.518 39.370 1.00 56.81 102 ASN A N 1
ATOM 810 C CA . ASN A 1 102 ? -9.074 13.453 40.282 1.00 56.81 102 ASN A CA 1
ATOM 811 C C . ASN A 1 102 ? -9.737 13.345 41.662 1.00 56.81 102 ASN A C 1
ATOM 813 O O . ASN A 1 102 ? -10.415 14.256 42.136 1.00 56.81 102 ASN A O 1
ATOM 817 N N . SER A 1 103 ? -9.544 12.201 42.308 1.00 51.44 103 SER A N 1
ATOM 818 C CA . SER A 1 103 ? -9.954 11.958 43.680 1.00 51.44 103 SER A CA 1
ATOM 819 C C . SER A 1 103 ? -8.849 12.467 44.600 1.00 51.44 103 SER A C 1
ATOM 821 O O . SER A 1 103 ? -7.902 11.751 44.923 1.00 51.44 103 SER A O 1
ATOM 823 N N . ILE A 1 104 ? -8.982 13.711 45.074 1.00 56.06 104 ILE A N 1
ATOM 824 C CA . ILE A 1 104 ? -8.361 14.121 46.341 1.00 56.06 104 ILE A CA 1
ATOM 825 C C . ILE A 1 104 ? -9.139 13.403 47.450 1.00 56.06 104 ILE A C 1
ATOM 827 O O . ILE A 1 104 ? -9.980 13.977 48.133 1.00 56.06 104 ILE A O 1
ATOM 831 N N . ALA A 1 105 ? -8.896 12.107 47.595 1.00 50.28 105 ALA A N 1
ATOM 832 C CA . ALA A 1 105 ? -9.304 11.329 48.747 1.00 50.28 105 ALA A CA 1
ATOM 833 C C . ALA A 1 105 ? -8.019 10.727 49.300 1.00 50.28 105 ALA A C 1
ATOM 835 O O . ALA A 1 105 ? -7.389 9.888 48.658 1.00 50.28 105 ALA A O 1
ATOM 836 N N . GLY A 1 106 ? -7.581 11.223 50.459 1.00 52.41 106 GLY A N 1
ATOM 837 C CA . GLY A 1 106 ? -6.423 10.693 51.164 1.00 52.41 106 GLY A CA 1
ATOM 838 C C . GLY A 1 106 ? -6.603 9.197 51.396 1.00 52.41 106 GLY A C 1
ATOM 839 O O . GLY A 1 106 ? -7.315 8.782 52.308 1.00 52.41 106 GLY A O 1
ATOM 840 N N . ALA A 1 107 ? -5.965 8.388 50.555 1.00 48.75 107 ALA A N 1
ATOM 841 C CA . ALA A 1 107 ? -5.921 6.950 50.709 1.00 48.75 107 ALA A CA 1
ATOM 842 C C . ALA A 1 107 ? -5.017 6.631 51.905 1.00 48.75 107 ALA A C 1
ATOM 844 O O . ALA A 1 107 ? -3.790 6.573 51.795 1.00 48.75 107 ALA A O 1
ATOM 845 N N . LEU A 1 108 ? -5.627 6.421 53.071 1.00 50.88 108 LEU A N 1
ATOM 846 C CA . LEU A 1 108 ? -5.001 5.649 54.137 1.00 50.88 108 LEU A CA 1
ATOM 847 C C . LEU A 1 108 ? -4.699 4.260 53.564 1.00 50.88 108 LEU A C 1
ATOM 849 O O . LEU A 1 108 ? -5.596 3.474 53.273 1.00 50.88 108 LEU A O 1
ATOM 853 N N . SER A 1 109 ? -3.410 4.014 53.329 1.00 57.97 109 SER A N 1
ATOM 854 C CA . SER A 1 109 ? -2.882 2.804 52.705 1.00 57.97 109 SER A CA 1
ATOM 855 C C . SER A 1 109 ? -3.440 1.528 53.360 1.00 57.97 109 SER A C 1
ATOM 857 O O . SER A 1 109 ? -3.374 1.407 54.588 1.00 57.97 109 SER A O 1
ATOM 859 N N . PRO A 1 110 ? -3.880 0.518 52.582 1.00 54.28 110 PRO A N 1
ATOM 860 C CA . PRO A 1 110 ? -4.334 -0.775 53.108 1.00 54.28 110 PRO A CA 1
ATOM 861 C C . PRO A 1 110 ? -3.225 -1.562 53.833 1.00 54.28 110 PRO A C 1
ATOM 863 O O . PRO A 1 110 ? -3.488 -2.586 54.459 1.00 54.28 110 PRO A O 1
ATOM 866 N N . ARG A 1 111 ? -1.969 -1.093 53.783 1.00 54.47 111 ARG A N 1
ATOM 867 C CA . ARG A 1 111 ? -0.876 -1.645 54.595 1.00 54.47 111 ARG A CA 1
ATOM 868 C C . ARG A 1 111 ? -0.936 -1.199 56.056 1.00 54.47 111 ARG A C 1
ATOM 870 O O . ARG A 1 111 ? -0.550 -1.978 56.923 1.00 54.47 111 ARG A O 1
ATOM 877 N N . LEU A 1 112 ? -1.434 0.010 56.343 1.00 53.34 112 LEU A N 1
ATOM 878 C CA . LEU A 1 112 ? -1.576 0.486 57.724 1.00 53.34 112 LEU A CA 1
ATOM 879 C C . LEU A 1 112 ? -2.681 -0.280 58.463 1.00 53.34 112 LEU A C 1
ATOM 881 O O . LEU A 1 112 ? -2.485 -0.661 59.613 1.00 53.34 112 LEU A O 1
ATOM 885 N N . SER A 1 113 ? -3.809 -0.565 57.804 1.00 58.62 113 SER A N 1
ATOM 886 C CA . SER A 1 113 ? -4.908 -1.337 58.402 1.00 58.62 113 SER A CA 1
ATOM 887 C C . SER A 1 113 ? -4.498 -2.775 58.735 1.00 58.62 113 SER A C 1
ATOM 889 O O . SER A 1 113 ? -4.854 -3.279 59.799 1.00 58.62 113 SER A O 1
ATOM 891 N N . LEU A 1 114 ? -3.682 -3.413 57.888 1.00 57.72 114 LEU A N 1
ATOM 892 C CA . LEU A 1 114 ? -3.174 -4.764 58.143 1.00 57.72 114 LEU A CA 1
ATOM 893 C C . LEU A 1 114 ? -2.216 -4.811 59.350 1.00 57.72 114 LEU A C 1
ATOM 895 O O . LEU A 1 114 ? -2.309 -5.724 60.167 1.00 57.72 114 LEU A O 1
ATOM 899 N N . LEU A 1 115 ? -1.345 -3.806 59.506 1.00 59.06 115 LEU A N 1
ATOM 900 C CA . LEU A 1 115 ? -0.449 -3.672 60.666 1.00 59.06 115 LEU A CA 1
ATOM 901 C C . LEU A 1 115 ? -1.226 -3.439 61.974 1.00 59.06 115 LEU A C 1
ATOM 903 O O . LEU A 1 115 ? -0.869 -3.990 63.018 1.00 59.06 115 LEU A O 1
ATOM 907 N N . ILE A 1 116 ? -2.319 -2.672 61.924 1.00 64.94 116 ILE A N 1
ATOM 908 C CA . ILE A 1 116 ? -3.181 -2.426 63.091 1.00 64.94 116 ILE A CA 1
ATOM 909 C C . ILE A 1 116 ? -3.913 -3.714 63.508 1.00 64.94 116 ILE A C 1
ATOM 911 O O . ILE A 1 116 ? -3.945 -4.041 64.694 1.00 64.94 116 ILE A O 1
ATOM 915 N N . LEU A 1 117 ? -4.427 -4.505 62.557 1.00 63.62 117 LEU A N 1
ATOM 916 C CA . LEU A 1 117 ? -5.027 -5.810 62.873 1.00 63.62 117 LEU A CA 1
ATOM 917 C C . LEU A 1 117 ? -4.003 -6.817 63.423 1.00 63.62 117 LEU A C 1
ATOM 919 O O . LEU A 1 117 ? -4.305 -7.543 64.370 1.00 63.62 117 LEU A O 1
ATOM 923 N N . GLN A 1 118 ? -2.790 -6.854 62.865 1.00 68.88 118 GLN A N 1
ATOM 924 C CA . GLN A 1 118 ? -1.735 -7.761 63.329 1.00 68.88 118 GLN A CA 1
ATOM 925 C C . GLN A 1 118 ? -1.279 -7.443 64.757 1.00 68.88 118 GLN A C 1
ATOM 927 O O . GLN A 1 118 ? -1.104 -8.354 65.566 1.00 68.88 118 GLN A O 1
ATOM 932 N N . THR A 1 119 ? -1.121 -6.159 65.083 1.00 69.62 119 THR A N 1
ATOM 933 C CA . THR A 1 119 ? -0.725 -5.724 66.433 1.00 69.62 119 THR A CA 1
ATOM 934 C C . THR A 1 119 ? -1.825 -5.971 67.466 1.00 69.62 119 THR A C 1
ATOM 936 O O . THR A 1 119 ? -1.521 -6.423 68.570 1.00 69.62 119 THR A O 1
ATOM 939 N N . ALA A 1 120 ? -3.099 -5.775 67.104 1.00 74.50 120 ALA A N 1
ATOM 940 C CA . ALA A 1 120 ? -4.231 -6.094 67.973 1.00 74.50 120 ALA A CA 1
ATOM 941 C C . ALA A 1 120 ? -4.319 -7.599 68.297 1.00 74.50 120 ALA A C 1
ATOM 943 O O . ALA A 1 120 ? -4.490 -7.962 69.461 1.00 74.50 120 ALA A O 1
ATOM 944 N N . LEU A 1 121 ? -4.128 -8.475 67.303 1.00 71.19 121 LEU A N 1
ATOM 945 C CA . LEU A 1 121 ? -4.177 -9.931 67.489 1.00 71.19 121 LEU A CA 1
ATOM 946 C C . LEU A 1 121 ? -3.040 -10.445 68.392 1.00 71.19 121 LEU A C 1
ATOM 948 O O . LEU A 1 121 ? -3.256 -11.303 69.248 1.00 71.19 121 LEU A O 1
ATOM 952 N N . LEU A 1 122 ? -1.831 -9.892 68.241 1.00 71.19 122 LEU A N 1
ATOM 953 C CA . LEU A 1 122 ? -0.680 -10.230 69.087 1.00 71.19 122 LEU A CA 1
ATOM 954 C C . LEU A 1 122 ? -0.887 -9.794 70.543 1.00 71.19 122 LEU A C 1
ATOM 956 O O . LEU A 1 122 ? -0.559 -10.545 71.461 1.00 71.19 122 LEU A O 1
ATOM 960 N N . LEU A 1 123 ? -1.473 -8.613 70.760 1.00 71.00 123 LEU A N 1
ATOM 961 C CA . LEU A 1 123 ? -1.789 -8.126 72.103 1.00 71.00 123 LEU A CA 1
ATOM 962 C C . LEU A 1 123 ? -2.882 -8.978 72.770 1.00 71.00 123 LEU A C 1
ATOM 964 O O . LEU A 1 123 ? -2.783 -9.280 73.957 1.00 71.00 123 LEU A O 1
ATOM 968 N N . GLN A 1 124 ? -3.882 -9.431 72.007 1.00 69.62 124 GLN A N 1
ATOM 969 C CA . GLN A 1 124 ? -4.907 -10.363 72.493 1.00 69.62 124 GLN A CA 1
ATOM 970 C C . GLN A 1 124 ? -4.312 -11.720 72.901 1.00 69.62 124 GLN A C 1
ATOM 972 O O . GLN A 1 124 ? -4.684 -12.253 73.943 1.00 69.62 124 GLN A O 1
ATOM 977 N N . LEU A 1 125 ? -3.351 -12.252 72.138 1.00 64.00 125 LEU A N 1
ATOM 978 C CA . LEU A 1 125 ? -2.642 -13.496 72.469 1.00 64.00 125 LEU A CA 1
ATOM 979 C C . LEU A 1 125 ? -1.769 -13.378 73.728 1.00 64.00 125 LEU A C 1
ATOM 981 O O . LEU A 1 125 ? -1.660 -14.342 74.483 1.00 64.00 125 LEU A O 1
ATOM 985 N N . LEU A 1 126 ? -1.177 -12.206 73.975 1.00 63.84 126 LEU A N 1
ATOM 986 C CA . LEU A 1 126 ? -0.353 -11.934 75.161 1.00 63.84 126 LEU A CA 1
ATOM 987 C C . LEU A 1 126 ? -1.177 -11.730 76.443 1.00 63.84 126 LEU A C 1
ATOM 989 O O . LEU A 1 126 ? -0.663 -11.951 77.537 1.00 63.84 126 LEU A O 1
ATOM 993 N N . LEU A 1 127 ? -2.441 -11.315 76.315 1.00 61.75 127 LEU A N 1
ATOM 994 C CA . LEU A 1 127 ? -3.360 -11.100 77.439 1.00 61.75 127 LEU A CA 1
ATOM 995 C C . LEU A 1 127 ? -4.203 -12.337 77.784 1.00 61.75 127 LEU A C 1
ATOM 997 O O . LEU A 1 127 ? -4.921 -12.317 78.785 1.00 61.75 127 LEU A O 1
ATOM 1001 N N . LEU A 1 128 ? -4.122 -13.416 76.996 1.00 57.09 128 LEU A N 1
ATOM 1002 C CA . LEU A 1 128 ? -4.757 -14.682 77.352 1.00 57.09 128 LEU A CA 1
ATOM 1003 C C . LEU A 1 128 ? -4.031 -15.283 78.568 1.00 57.09 128 LEU A C 1
ATOM 1005 O O . LEU A 1 128 ? -2.840 -15.595 78.475 1.00 57.09 128 LEU A O 1
ATOM 1009 N N . PRO A 1 129 ? -4.713 -15.487 79.711 1.00 55.16 129 PRO A N 1
ATOM 1010 C CA . PRO A 1 129 ? -4.116 -16.201 80.826 1.00 55.16 129 PRO A CA 1
ATOM 1011 C C . PRO A 1 129 ? -3.793 -17.620 80.354 1.00 55.16 129 PRO A C 1
ATOM 1013 O O . PRO A 1 129 ? -4.682 -18.359 79.928 1.00 55.16 129 PRO A O 1
ATOM 1016 N N . VAL A 1 130 ? -2.511 -17.994 80.408 1.00 61.72 130 VAL A N 1
ATOM 1017 C CA . VAL A 1 130 ? -2.006 -19.327 80.052 1.00 61.72 130 VAL A CA 1
ATOM 1018 C C . VAL A 1 130 ? -2.517 -20.338 81.077 1.00 61.72 130 VAL A C 1
ATOM 1020 O O . VAL A 1 130 ? -1.789 -20.803 81.950 1.00 61.72 130 VAL A O 1
ATOM 1023 N N . ASN A 1 131 ? -3.792 -20.701 80.978 1.00 51.19 131 ASN A N 1
ATOM 1024 C CA . ASN A 1 131 ? -4.321 -21.882 81.633 1.00 51.19 131 ASN A CA 1
ATOM 1025 C C . ASN A 1 131 ? -4.102 -23.061 80.687 1.00 51.19 131 ASN A C 1
ATOM 1027 O O . ASN A 1 131 ? -4.914 -23.391 79.824 1.00 51.19 131 ASN A O 1
ATOM 1031 N N . ARG A 1 132 ? -2.926 -23.675 80.838 1.00 54.75 132 ARG A N 1
ATOM 1032 C CA . ARG A 1 132 ? -2.592 -24.972 80.252 1.00 54.75 132 ARG A CA 1
ATOM 1033 C C . ARG A 1 132 ? -3.622 -26.006 80.700 1.00 54.75 132 ARG A C 1
ATOM 1035 O O . ARG A 1 132 ? -3.662 -26.334 81.882 1.00 54.75 132 ARG A O 1
ATOM 1042 N N . ARG A 1 133 ? -4.370 -26.561 79.747 1.00 51.38 133 ARG A N 1
ATOM 1043 C CA . ARG A 1 133 ? -4.813 -27.968 79.681 1.00 51.38 133 ARG A CA 1
ATOM 1044 C C . ARG A 1 133 ? -5.560 -28.161 78.365 1.00 51.38 133 ARG A C 1
ATOM 1046 O O . ARG A 1 133 ? -6.763 -27.955 78.288 1.00 51.38 133 ARG A O 1
ATOM 1053 N N . ILE A 1 134 ? -4.833 -28.561 77.329 1.00 49.16 134 ILE A N 1
ATOM 1054 C CA . ILE A 1 134 ? -5.438 -29.215 76.171 1.00 49.16 134 ILE A CA 1
ATOM 1055 C C . ILE A 1 134 ? -4.979 -30.667 76.256 1.00 49.16 134 ILE A C 1
ATOM 1057 O O . ILE A 1 134 ? -3.861 -30.999 75.874 1.00 49.16 134 ILE A O 1
ATOM 1061 N N . SER A 1 135 ? -5.821 -31.509 76.858 1.00 45.66 135 SER A N 1
ATOM 1062 C CA . SER A 1 135 ? -5.835 -32.934 76.539 1.00 45.66 135 SER A CA 1
ATOM 1063 C C . SER A 1 135 ? -6.516 -33.060 75.188 1.00 45.66 135 SER A C 1
ATOM 1065 O O . SER A 1 135 ? -7.647 -32.601 75.033 1.00 45.66 135 SER A O 1
ATOM 1067 N N . LEU A 1 136 ? -5.849 -33.695 74.235 1.00 39.16 136 LEU A N 1
ATOM 1068 C CA . LEU A 1 136 ? -6.513 -34.242 73.065 1.00 39.16 136 LEU A CA 1
ATOM 1069 C C . LEU A 1 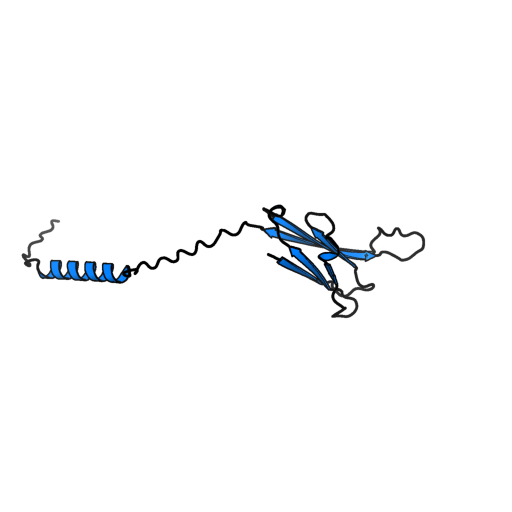136 ? -6.250 -35.742 73.032 1.00 39.16 136 LEU A C 1
ATOM 1071 O O . LEU A 1 136 ? -5.130 -36.204 73.253 1.00 39.16 136 LEU A O 1
ATOM 1075 N N . ALA A 1 137 ? -7.375 -36.438 72.924 1.00 41.56 137 ALA A N 1
ATOM 1076 C CA . ALA A 1 137 ? -7.563 -37.864 73.050 1.00 41.56 137 ALA A CA 1
ATOM 1077 C C . ALA A 1 137 ? -6.957 -38.623 71.864 1.00 41.56 137 ALA A C 1
ATOM 1079 O O . ALA A 1 137 ? -6.722 -38.043 70.805 1.00 41.56 137 ALA A O 1
ATOM 1080 N N . ILE A 1 138 ? -6.705 -39.908 72.126 1.00 45.66 138 ILE A N 1
ATOM 1081 C CA . ILE A 1 138 ? -6.253 -40.944 71.189 1.00 45.66 138 ILE A CA 1
ATOM 1082 C C . ILE A 1 138 ? -7.204 -41.035 69.996 1.00 45.66 138 ILE A C 1
ATOM 1084 O O . ILE A 1 138 ? -8.433 -41.027 70.244 1.00 45.66 138 ILE A O 1
#

Sequence (138 aa):
ERLEVNCTSGPSRPTPEVTWLLNGKQAEEQWIKTFPEQRPSSVTVQLSLEVKEEHIPQLELTCLLTIPGYLGHHVRHSDYADHRTQVFLVGVVVAEPIVQENSIAGALSPRLSLLILQTALLLQLLLLPVNRRISLAI

pLDDT: mean 80.74, std 17.53, range [39.16, 98.5]

InterPro domains:
  IPR007110 Immunoglobulin-like domain [PS50835] (1-63)
  IPR013162 CD80-like, immunoglobulin C2-set [PF08205] (3-66)
  IPR013783 Immunoglobulin-like fold [G3DSA:2.60.40.10] (1-78)

Foldseek 3Di:
DKDKDKDKDDADVQQWDKFKDKVNHTDDPVQKDKDPDPDHSMTMIMGIDDDDPVCPQKIKIKIKTFACPDDDDPGDRPHTPDMDMDIDIDGDDDDDDDPPPPDPDPPPDPVVVVVVVVVVVVVVVVPPDPPDDDDDDD

Secondary structure (DSSP, 8-state):
-EEEEEEEPPP-SSPPEEEEEETTEEPPGGGEEEEP-SSTT--EEEEEEE--GGG-SEEEEEEEEEEE--SSTT--TT-EEEEEEEEEEEE--PPPP------------HHHHHHHHHHHHHHHHHHS----------

Radius of gyration: 33.91 Å; chains: 1; bounding box: 35×55×111 Å

Organism: NCBI:txid320908